Protein AF-A0A1W9X214-F1 (afdb_monomer_lite)

Radius of gyration: 19.59 Å; chains: 1; bounding box: 48×30×47 Å

pLDDT: mean 88.57, std 10.34, range [53.12, 97.75]

Sequence (77 aa):
MSRTISAKMPDNLAVTFEMFIRETDKSESFHIQRALESYMEDYADLKIAQERLRDSSDPVISIEDMITNSGRCPELY

Structure (mmCIF, N/CA/C/O backbone):
data_AF-A0A1W9X214-F1
#
_entry.id   AF-A0A1W9X214-F1
#
loop_
_atom_site.group_PDB
_atom_site.id
_atom_site.type_symbol
_atom_site.label_atom_id
_atom_site.label_alt_id
_atom_site.label_comp_id
_atom_site.label_asym_id
_atom_site.label_entity_id
_atom_site.label_seq_id
_atom_site.pdbx_PDB_ins_code
_atom_site.Cartn_x
_atom_site.Cartn_y
_atom_site.Cartn_z
_atom_site.occupancy
_atom_site.B_iso_or_equiv
_atom_site.auth_seq_id
_atom_site.auth_comp_id
_atom_site.auth_asym_id
_atom_site.auth_atom_id
_atom_site.pdbx_PDB_model_num
ATOM 1 N N . MET A 1 1 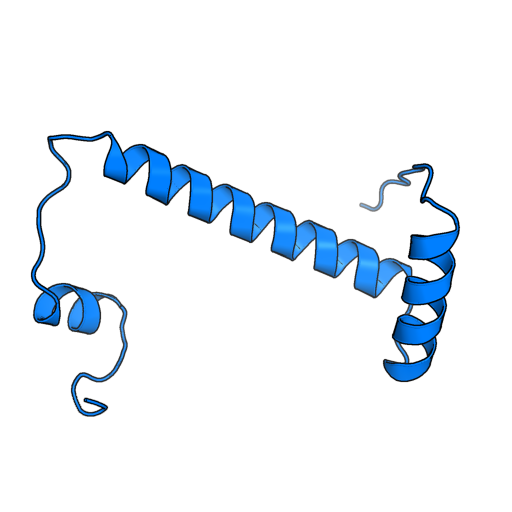? -8.187 19.062 3.016 1.00 65.69 1 MET A N 1
ATOM 2 C CA . MET A 1 1 ? -9.621 18.799 3.279 1.00 65.69 1 MET A CA 1
ATOM 3 C C . MET A 1 1 ? -9.777 17.324 3.597 1.00 65.69 1 MET A C 1
ATOM 5 O O . MET A 1 1 ? -9.144 16.529 2.916 1.00 65.69 1 MET A O 1
ATOM 9 N N . SER A 1 2 ? -10.558 16.956 4.611 1.00 78.31 2 SER A N 1
ATOM 10 C CA . SER A 1 2 ? -10.850 15.553 4.930 1.00 78.31 2 SER A CA 1
ATOM 11 C C . SER A 1 2 ? -12.190 15.134 4.321 1.00 78.31 2 SER A C 1
ATOM 13 O O . SER A 1 2 ? -13.114 15.940 4.210 1.00 78.31 2 SER A O 1
ATOM 15 N N . ARG A 1 3 ? -12.289 13.870 3.901 1.00 90.69 3 ARG A N 1
ATOM 16 C CA . ARG A 1 3 ? -13.521 13.255 3.399 1.00 90.69 3 ARG A CA 1
ATOM 17 C C . ARG A 1 3 ? -13.780 11.977 4.184 1.00 90.69 3 ARG A C 1
ATOM 19 O O . ARG A 1 3 ? -12.871 11.173 4.354 1.00 90.69 3 ARG A O 1
ATOM 26 N N . THR A 1 4 ? -15.014 11.785 4.635 1.00 92.44 4 THR A N 1
ATOM 27 C CA . THR A 1 4 ? -15.417 10.550 5.313 1.00 92.44 4 THR A CA 1
ATOM 28 C C . THR A 1 4 ? -15.673 9.451 4.287 1.00 92.44 4 THR A C 1
ATOM 30 O O . THR A 1 4 ? -16.386 9.665 3.304 1.00 92.44 4 THR A O 1
ATOM 33 N N . ILE A 1 5 ? -15.101 8.273 4.529 1.00 89.38 5 ILE A N 1
ATOM 34 C CA . ILE A 1 5 ? -15.317 7.050 3.753 1.00 89.38 5 ILE A CA 1
ATOM 35 C C . ILE A 1 5 ? -15.921 6.020 4.710 1.00 89.38 5 ILE A C 1
ATOM 37 O O . ILE A 1 5 ? -15.429 5.854 5.822 1.00 89.38 5 ILE A O 1
ATOM 41 N N . SER A 1 6 ? -16.996 5.351 4.292 1.00 92.56 6 SER A N 1
ATOM 42 C CA . SER A 1 6 ? -17.611 4.257 5.046 1.00 92.56 6 SER A CA 1
ATOM 43 C C . SER A 1 6 ? -17.575 2.995 4.194 1.00 92.56 6 SER A C 1
ATOM 45 O O . SER A 1 6 ? -18.034 3.002 3.052 1.00 92.56 6 SER A O 1
ATOM 47 N N . ALA A 1 7 ? -16.999 1.929 4.740 1.00 90.25 7 ALA A N 1
ATOM 48 C CA . ALA A 1 7 ? -16.875 0.632 4.093 1.00 90.25 7 ALA A CA 1
ATOM 49 C C . ALA A 1 7 ? -17.085 -0.476 5.129 1.00 90.25 7 ALA A C 1
ATOM 51 O O . ALA A 1 7 ? -16.796 -0.292 6.311 1.00 90.25 7 ALA A O 1
ATOM 52 N N . LYS A 1 8 ? -17.598 -1.628 4.687 1.00 94.69 8 LYS A N 1
ATOM 53 C CA . LYS A 1 8 ? -17.729 -2.805 5.549 1.00 94.69 8 LYS A CA 1
ATOM 54 C C . LYS A 1 8 ? -16.396 -3.539 5.614 1.00 94.69 8 LYS A C 1
ATOM 56 O O . LYS A 1 8 ? -15.820 -3.847 4.573 1.00 94.69 8 LYS A O 1
ATOM 61 N N . MET A 1 9 ? -15.959 -3.852 6.826 1.00 92.19 9 MET A N 1
ATOM 62 C CA . MET A 1 9 ? -14.810 -4.709 7.084 1.00 92.19 9 MET A CA 1
ATOM 63 C C . MET A 1 9 ? -15.312 -6.072 7.580 1.00 92.19 9 MET A C 1
ATOM 65 O O . MET A 1 9 ? -16.224 -6.096 8.405 1.00 92.19 9 MET A O 1
ATOM 69 N N . PRO A 1 10 ? -14.768 -7.195 7.085 1.00 97.12 10 PRO A N 1
ATOM 70 C CA . PRO A 1 10 ? -15.042 -8.509 7.657 1.00 97.12 10 PRO A CA 1
ATOM 71 C C . PRO A 1 10 ? -14.658 -8.573 9.141 1.00 97.12 10 PRO A C 1
ATOM 73 O O . PRO A 1 10 ? -13.598 -8.075 9.519 1.00 97.12 10 PRO A O 1
ATOM 76 N N . ASP A 1 11 ? -15.481 -9.227 9.965 1.00 95.44 11 ASP A N 1
ATOM 77 C CA . ASP A 1 11 ? -15.297 -9.264 11.425 1.00 95.44 11 ASP A CA 1
ATOM 78 C C . ASP A 1 11 ? -13.928 -9.823 11.838 1.00 95.44 11 ASP A C 1
ATOM 80 O O . ASP A 1 11 ? -13.270 -9.289 12.726 1.00 95.44 11 ASP A O 1
ATOM 84 N N . ASN A 1 12 ? -13.455 -10.871 11.158 1.00 96.06 12 ASN A N 1
ATOM 85 C CA . ASN A 1 12 ? -12.143 -11.457 11.434 1.00 96.06 12 ASN A CA 1
ATOM 86 C C . ASN A 1 12 ? -10.999 -10.457 11.201 1.00 96.06 12 ASN A C 1
ATOM 88 O O . ASN A 1 12 ? -10.055 -10.413 11.988 1.00 96.06 12 ASN A O 1
ATOM 92 N N . LEU A 1 13 ? -11.098 -9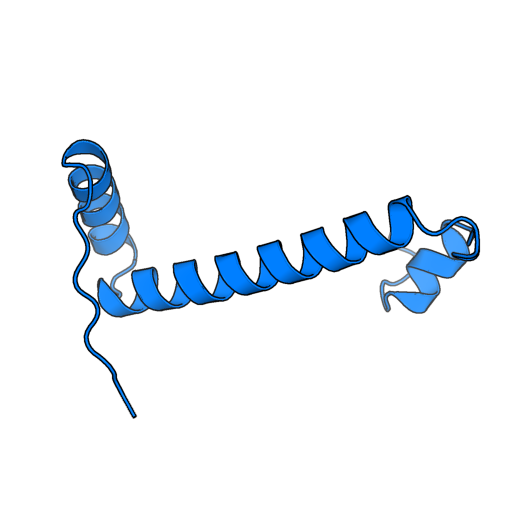.641 10.148 1.00 94.50 13 LEU A N 1
ATOM 93 C CA . LEU A 1 13 ? -10.115 -8.609 9.839 1.00 94.50 13 LEU A CA 1
ATOM 94 C C . LEU A 1 13 ? -10.185 -7.461 10.848 1.00 94.50 13 LEU A C 1
ATOM 96 O O . LEU A 1 13 ? -9.139 -6.992 11.286 1.00 94.50 13 LEU A O 1
ATOM 100 N N . ALA A 1 14 ? -11.391 -7.059 11.258 1.00 93.81 14 ALA A N 1
ATOM 101 C CA . ALA A 1 14 ? -11.583 -6.027 12.274 1.00 93.81 14 ALA A CA 1
ATOM 102 C C . ALA A 1 14 ? -10.932 -6.422 13.609 1.00 93.81 14 ALA A C 1
ATOM 104 O O . ALA A 1 14 ? -10.188 -5.633 14.183 1.00 93.81 14 ALA A O 1
ATOM 105 N N . VAL A 1 15 ? -11.111 -7.674 14.049 1.00 94.88 15 VAL A N 1
ATOM 106 C CA . VAL A 1 15 ? -10.484 -8.190 15.279 1.00 94.88 15 VAL A CA 1
ATOM 107 C C . VAL A 1 15 ? -8.957 -8.164 15.189 1.00 94.88 15 VAL A C 1
ATOM 109 O O . VAL A 1 15 ? -8.290 -7.706 16.115 1.00 94.88 15 VAL A O 1
ATOM 112 N N . THR A 1 16 ? -8.379 -8.630 14.076 1.00 93.88 16 THR A N 1
ATOM 113 C CA . THR A 1 16 ? -6.918 -8.586 13.888 1.00 93.88 16 THR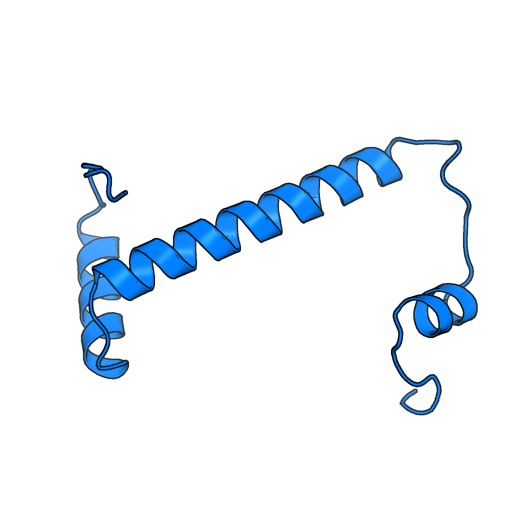 A CA 1
ATOM 114 C C . THR A 1 16 ? -6.398 -7.148 13.840 1.00 93.88 16 THR A C 1
ATOM 116 O O . THR A 1 16 ? -5.351 -6.847 14.411 1.00 93.88 16 THR A O 1
ATOM 119 N N . PHE A 1 17 ? -7.138 -6.248 13.194 1.00 92.88 17 PHE A N 1
ATOM 120 C CA . PHE A 1 17 ? -6.778 -4.840 13.086 1.00 92.88 17 PHE A CA 1
ATOM 121 C C . PHE A 1 17 ? -6.801 -4.134 14.449 1.00 92.88 17 PHE A C 1
ATOM 123 O O . PHE A 1 17 ? -5.848 -3.435 14.784 1.00 92.88 17 PHE A O 1
ATOM 130 N N . GLU A 1 18 ? -7.821 -4.378 15.275 1.00 91.69 18 GLU A N 1
ATOM 131 C CA . GLU A 1 18 ? -7.891 -3.844 16.640 1.00 91.69 18 GLU A CA 1
ATOM 132 C C . GLU A 1 18 ? -6.710 -4.293 17.508 1.00 91.69 18 GLU A C 1
ATOM 134 O O . GLU A 1 18 ? -6.171 -3.491 18.272 1.00 91.69 18 GLU A O 1
ATOM 139 N N . MET A 1 19 ? -6.289 -5.558 17.401 1.00 91.81 19 MET A N 1
ATOM 140 C CA . MET A 1 19 ? -5.112 -6.052 18.125 1.00 91.81 19 MET A CA 1
ATOM 141 C C . MET A 1 19 ? -3.848 -5.298 17.706 1.00 91.81 19 MET A C 1
ATOM 143 O O . MET A 1 19 ? -3.104 -4.833 18.564 1.00 91.81 19 MET A O 1
ATOM 147 N N . PHE A 1 20 ? -3.652 -5.109 16.401 1.00 91.62 20 PHE A N 1
ATOM 148 C CA . PHE A 1 20 ? -2.509 -4.382 15.856 1.00 91.62 20 PHE A CA 1
ATOM 149 C C . PHE A 1 20 ? -2.470 -2.913 16.305 1.00 91.62 20 PHE A C 1
ATOM 151 O O . PHE A 1 20 ? -1.430 -2.427 16.738 1.00 91.62 20 PHE A O 1
ATOM 158 N N . ILE A 1 21 ? -3.606 -2.210 16.269 1.00 92.12 21 ILE A N 1
ATOM 159 C CA . ILE A 1 21 ? -3.697 -0.802 16.693 1.00 92.12 21 ILE A CA 1
ATOM 160 C C . ILE A 1 21 ? -3.315 -0.627 18.169 1.00 92.12 21 ILE A C 1
ATOM 162 O O . ILE A 1 21 ? -2.677 0.360 18.540 1.00 92.12 21 ILE A O 1
ATOM 166 N N . ARG A 1 22 ? -3.691 -1.585 19.027 1.00 89.69 22 ARG A N 1
ATOM 167 C CA . ARG A 1 22 ? -3.345 -1.550 20.458 1.00 89.69 22 ARG A CA 1
ATOM 168 C C . ARG A 1 22 ? -1.839 -1.641 20.703 1.00 89.69 22 ARG A C 1
ATOM 170 O O . ARG A 1 22 ? -1.377 -1.152 21.728 1.00 89.69 22 ARG A O 1
ATOM 177 N N . GLU A 1 23 ? -1.089 -2.258 19.796 1.00 90.50 23 GLU A N 1
ATOM 178 C CA . GLU A 1 23 ? 0.364 -2.420 19.916 1.00 90.50 23 GLU A CA 1
ATOM 179 C C . GLU A 1 23 ? 1.140 -1.189 19.429 1.00 90.50 23 GLU A C 1
ATOM 181 O O . GLU A 1 23 ? 2.248 -0.928 19.897 1.00 90.50 23 GLU A O 1
ATOM 186 N N . THR A 1 24 ? 0.579 -0.423 18.493 1.00 85.62 24 THR A N 1
ATOM 187 C CA . THR A 1 24 ? 1.283 0.653 17.779 1.00 85.62 24 THR A CA 1
ATOM 188 C C . THR A 1 24 ? 1.091 2.046 18.384 1.00 85.62 24 THR A C 1
ATOM 190 O O . THR A 1 24 ? 1.776 2.979 17.961 1.00 85.62 24 THR A O 1
ATOM 193 N N . ASP A 1 25 ? 0.189 2.203 19.361 1.00 84.19 25 ASP A N 1
ATOM 194 C CA . ASP A 1 25 ? -0.159 3.475 20.030 1.00 84.19 25 ASP A CA 1
ATOM 195 C C . ASP A 1 25 ? -0.507 4.612 19.039 1.00 84.19 25 ASP A C 1
ATOM 197 O O . ASP A 1 25 ? -0.247 5.800 19.258 1.00 84.19 25 ASP A O 1
ATOM 201 N N . LYS A 1 26 ? -1.073 4.249 17.879 1.00 89.94 26 LYS A N 1
ATOM 202 C CA . LYS A 1 26 ? -1.573 5.183 16.857 1.00 89.94 26 LYS A CA 1
ATOM 203 C C . LYS A 1 26 ? -3.072 5.006 16.668 1.00 89.94 26 LYS A C 1
ATOM 205 O O . LYS A 1 26 ? -3.654 3.998 17.042 1.00 89.94 26 LYS A O 1
ATOM 210 N N . SER A 1 27 ? -3.715 6.007 16.072 1.00 91.56 27 SER A N 1
ATOM 211 C CA . SER A 1 27 ? -5.150 5.944 15.797 1.00 91.56 27 SER A CA 1
ATOM 212 C C . SER A 1 27 ? -5.475 4.976 14.656 1.00 91.56 27 SER A C 1
ATOM 214 O O . SER A 1 27 ? -4.678 4.778 13.737 1.00 91.56 27 SER A O 1
ATOM 216 N N . GLU A 1 28 ? -6.693 4.434 14.657 1.00 90.56 28 GLU A N 1
ATOM 217 C CA . GLU A 1 28 ? -7.195 3.585 13.567 1.00 90.56 28 GLU A CA 1
ATOM 218 C C . GLU A 1 28 ? -7.104 4.301 12.213 1.00 90.56 28 GLU A C 1
ATOM 220 O O . GLU A 1 28 ? -6.598 3.760 11.231 1.00 90.56 28 GLU A O 1
ATOM 225 N N . SER A 1 29 ? -7.520 5.572 12.190 1.00 91.06 29 SER A N 1
ATOM 226 C CA . SER A 1 29 ? -7.457 6.430 11.008 1.00 91.06 29 SER A CA 1
ATOM 227 C C . SER A 1 29 ? -6.039 6.574 10.462 1.00 91.06 29 SER A C 1
ATOM 229 O O . SER A 1 29 ? -5.878 6.604 9.247 1.00 91.06 29 SER A O 1
ATOM 231 N N . PHE A 1 30 ? -5.019 6.646 11.325 1.00 92.69 30 PHE A N 1
ATOM 232 C CA . PHE A 1 30 ? -3.624 6.727 10.887 1.00 92.69 30 PHE A CA 1
ATOM 233 C C . PHE A 1 30 ? -3.217 5.466 10.122 1.00 92.69 30 PHE A C 1
ATOM 235 O O . PHE A 1 30 ? -2.664 5.557 9.028 1.00 92.69 30 PHE A O 1
ATOM 242 N N . HIS A 1 31 ? -3.539 4.288 10.657 1.00 92.94 31 HIS A N 1
ATOM 243 C CA . HIS A 1 31 ? -3.209 3.029 9.997 1.00 92.94 31 HIS A CA 1
ATOM 244 C C . HIS A 1 31 ? -3.984 2.821 8.699 1.00 92.94 31 HIS A C 1
ATOM 246 O O . HIS A 1 31 ? -3.393 2.381 7.717 1.00 92.94 31 HIS A O 1
ATOM 252 N N . ILE A 1 32 ? -5.269 3.183 8.661 1.00 92.94 32 ILE A N 1
ATOM 253 C CA . ILE A 1 32 ? -6.078 3.100 7.437 1.00 92.94 32 ILE A CA 1
ATOM 254 C C . ILE A 1 32 ? -5.528 4.047 6.366 1.00 92.94 32 ILE A C 1
ATOM 256 O O . ILE A 1 32 ? -5.382 3.641 5.216 1.00 92.94 32 ILE A O 1
ATOM 260 N N . GLN A 1 33 ? -5.192 5.290 6.730 1.00 93.44 33 GLN A N 1
ATOM 261 C CA . GLN A 1 33 ? -4.587 6.250 5.802 1.00 93.44 33 GLN A CA 1
ATOM 262 C C . GLN A 1 33 ? -3.272 5.712 5.248 1.00 93.44 33 GLN A C 1
ATOM 264 O O . GLN A 1 33 ? -3.111 5.641 4.033 1.00 93.44 33 GLN A O 1
ATOM 269 N N . ARG A 1 34 ? -2.384 5.237 6.127 1.00 94.75 34 ARG A N 1
ATOM 270 C CA . ARG A 1 34 ? -1.090 4.696 5.716 1.00 94.75 34 ARG A CA 1
ATOM 271 C C . ARG A 1 34 ? -1.225 3.466 4.821 1.00 94.75 34 ARG A C 1
ATOM 273 O O . ARG A 1 34 ? -0.501 3.348 3.842 1.00 94.75 34 ARG A O 1
ATOM 280 N N . ALA A 1 35 ? -2.154 2.567 5.137 1.00 93.69 35 ALA A N 1
ATOM 281 C CA . ALA A 1 35 ? -2.406 1.379 4.330 1.00 93.69 35 ALA A CA 1
ATOM 282 C C . ALA A 1 35 ? -2.924 1.739 2.931 1.00 93.69 35 ALA A C 1
ATOM 284 O O . ALA A 1 35 ? -2.511 1.123 1.953 1.00 93.69 35 ALA A O 1
ATOM 285 N N . LEU A 1 36 ? -3.800 2.744 2.823 1.00 95.12 36 LEU A N 1
ATOM 286 C CA . LEU A 1 36 ? -4.296 3.223 1.533 1.00 95.12 36 LEU A CA 1
ATOM 287 C C . LEU A 1 36 ? -3.200 3.910 0.716 1.00 95.12 36 LEU A C 1
ATOM 289 O O . LEU A 1 36 ? -3.107 3.644 -0.477 1.00 95.12 36 LEU A O 1
ATOM 293 N N . GLU A 1 37 ? -2.380 4.755 1.343 1.00 96.50 37 GLU A N 1
ATOM 294 C CA . GLU A 1 37 ? -1.224 5.391 0.696 1.00 96.50 37 GLU A CA 1
ATOM 295 C C . GLU A 1 37 ? -0.281 4.334 0.118 1.00 96.50 37 GLU A C 1
ATOM 297 O O . GLU A 1 37 ? -0.053 4.318 -1.089 1.00 96.50 37 GLU A O 1
ATOM 302 N N . SER A 1 38 ? 0.176 3.394 0.951 1.00 96.88 38 SER A N 1
ATOM 303 C CA . SER A 1 38 ? 1.092 2.337 0.514 1.00 96.88 38 SER A CA 1
ATOM 304 C C . SER A 1 38 ? 0.470 1.428 -0.546 1.00 96.88 38 SER A C 1
ATOM 306 O O . SER A 1 38 ? 1.127 1.101 -1.524 1.00 96.88 38 SER A O 1
ATOM 308 N N . TYR A 1 39 ? -0.817 1.082 -0.429 1.00 97.25 39 TYR A N 1
ATOM 309 C CA . TYR A 1 39 ? -1.500 0.306 -1.467 1.00 97.25 39 TYR A CA 1
ATOM 310 C C . TYR A 1 39 ? -1.536 1.036 -2.818 1.00 97.25 39 TYR A C 1
ATOM 312 O O . TYR A 1 39 ? -1.368 0.407 -3.863 1.00 97.25 39 TYR A O 1
ATOM 320 N N . MET A 1 40 ? -1.780 2.352 -2.820 1.00 97.44 40 MET A N 1
ATOM 321 C CA . MET A 1 40 ? -1.804 3.144 -4.053 1.00 97.44 40 MET A CA 1
ATOM 322 C C . MET A 1 40 ? -0.411 3.283 -4.670 1.00 97.44 40 MET A C 1
ATOM 324 O O . MET A 1 40 ? -0.298 3.196 -5.893 1.00 97.44 40 MET A O 1
ATOM 328 N N . GLU A 1 41 ? 0.620 3.471 -3.844 1.00 97.56 41 GLU A N 1
ATOM 329 C CA . GLU A 1 41 ? 2.026 3.488 -4.268 1.00 97.56 41 GLU A CA 1
ATOM 330 C C . GLU A 1 41 ? 2.414 2.145 -4.905 1.00 97.56 41 GLU A C 1
ATOM 332 O O . GLU A 1 41 ? 2.792 2.111 -6.077 1.00 97.56 41 GLU A O 1
ATOM 337 N N . ASP A 1 42 ? 2.187 1.030 -4.204 1.00 97.75 42 ASP A N 1
ATOM 338 C CA . ASP A 1 42 ? 2.491 -0.321 -4.693 1.00 97.75 42 ASP A CA 1
ATOM 339 C C . ASP A 1 42 ? 1.738 -0.644 -5.995 1.00 97.75 42 ASP A C 1
ATOM 341 O O . ASP A 1 42 ? 2.274 -1.264 -6.919 1.00 97.75 42 ASP A O 1
ATOM 345 N N . TYR A 1 43 ? 0.472 -0.227 -6.090 1.00 97.62 43 TYR A N 1
ATOM 346 C CA . TYR A 1 43 ? -0.329 -0.429 -7.293 1.00 97.62 43 TYR A CA 1
ATOM 347 C C . TYR A 1 43 ? 0.201 0.383 -8.483 1.00 97.62 43 TYR A C 1
ATOM 349 O O . TYR A 1 43 ? 0.207 -0.123 -9.610 1.00 97.62 43 TYR A O 1
ATOM 357 N N . ALA A 1 44 ? 0.643 1.623 -8.257 1.00 96.75 44 ALA A N 1
ATOM 358 C CA . ALA A 1 44 ? 1.241 2.459 -9.294 1.00 96.75 44 ALA A CA 1
ATOM 359 C C . ALA A 1 44 ? 2.568 1.865 -9.792 1.00 96.75 44 ALA A C 1
ATOM 361 O O . ALA A 1 44 ? 2.761 1.732 -11.003 1.00 96.75 44 ALA A O 1
ATOM 362 N N . ASP A 1 45 ? 3.426 1.415 -8.877 1.00 96.12 45 ASP A N 1
ATOM 363 C CA . ASP A 1 45 ? 4.696 0.766 -9.212 1.00 96.12 45 ASP A CA 1
ATOM 364 C C . ASP A 1 45 ? 4.478 -0.521 -10.013 1.00 96.12 45 ASP A C 1
ATOM 366 O O . ASP A 1 45 ? 5.107 -0.740 -11.056 1.00 96.12 45 ASP A O 1
ATOM 370 N N . LEU A 1 46 ? 3.519 -1.353 -9.593 1.00 97.12 46 LEU A N 1
ATOM 371 C CA . LEU A 1 46 ? 3.147 -2.561 -10.326 1.00 97.12 46 LEU A CA 1
ATOM 372 C C . LEU A 1 46 ? 2.671 -2.237 -11.747 1.00 97.12 46 LEU A C 1
ATOM 374 O O . LEU A 1 46 ? 2.973 -2.984 -12.682 1.00 97.12 46 LEU A O 1
ATOM 378 N N . LYS A 1 47 ? 1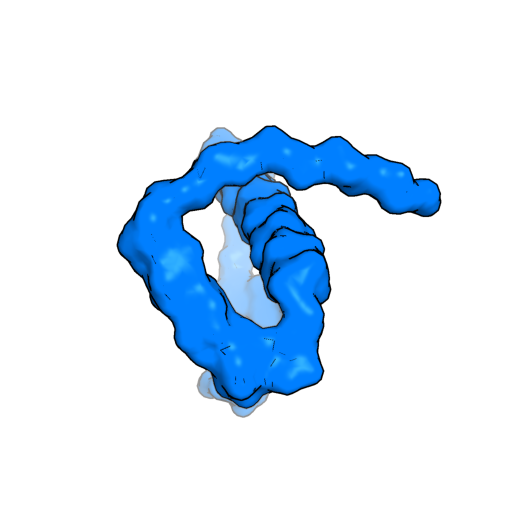.922 -1.146 -11.931 1.00 96.62 47 LYS A N 1
ATOM 379 C CA . LYS A 1 47 ? 1.458 -0.731 -13.259 1.00 96.62 47 LYS A CA 1
ATOM 380 C C . LYS A 1 47 ? 2.611 -0.362 -14.177 1.00 96.62 47 LYS A C 1
ATOM 382 O O . LYS A 1 47 ? 2.661 -0.886 -15.288 1.00 96.62 47 LYS A O 1
ATOM 387 N N . ILE A 1 48 ? 3.560 0.430 -13.692 1.00 94.88 48 ILE A N 1
ATOM 388 C CA . ILE A 1 48 ? 4.760 0.797 -14.452 1.00 94.88 48 ILE A CA 1
ATOM 389 C C . ILE A 1 48 ? 5.553 -0.461 -14.826 1.00 94.88 48 ILE A C 1
ATOM 391 O O . ILE A 1 48 ? 5.946 -0.633 -15.980 1.00 94.88 48 ILE A O 1
ATOM 395 N N . ALA A 1 49 ? 5.739 -1.386 -13.881 1.00 93.75 49 ALA A N 1
ATOM 396 C CA . ALA A 1 49 ? 6.440 -2.641 -14.142 1.00 93.75 49 ALA A CA 1
ATOM 397 C C . ALA A 1 49 ? 5.742 -3.491 -15.222 1.00 93.75 49 ALA A C 1
ATOM 399 O O . ALA A 1 49 ? 6.402 -4.060 -16.091 1.00 93.75 49 ALA A O 1
ATOM 400 N N . GLN A 1 50 ? 4.408 -3.564 -15.200 1.00 96.19 50 GLN A N 1
ATOM 401 C CA . GLN A 1 50 ? 3.629 -4.287 -16.210 1.00 96.19 50 GLN A CA 1
ATOM 402 C C . GLN A 1 50 ? 3.695 -3.639 -17.594 1.00 96.19 50 GLN A C 1
ATOM 404 O O . GLN A 1 50 ? 3.699 -4.359 -18.594 1.00 96.19 50 GLN A O 1
ATOM 409 N N . GLU A 1 51 ? 3.709 -2.309 -17.658 1.00 94.62 51 GLU A N 1
ATOM 410 C CA . GLU A 1 51 ? 3.850 -1.562 -18.910 1.00 94.62 51 GLU A CA 1
ATOM 411 C C . GLU A 1 51 ? 5.219 -1.819 -19.533 1.00 94.62 51 GLU A C 1
ATOM 413 O O . GLU A 1 51 ? 5.284 -2.264 -20.677 1.00 94.62 51 GLU A O 1
ATOM 418 N N . ARG A 1 52 ? 6.292 -1.680 -18.746 1.00 92.62 52 ARG A N 1
ATOM 419 C CA . ARG A 1 52 ? 7.664 -1.978 -19.181 1.00 92.62 52 ARG A CA 1
ATOM 420 C C . ARG A 1 52 ? 7.841 -3.421 -19.642 1.00 92.62 52 ARG A C 1
ATOM 422 O O . ARG A 1 52 ? 8.414 -3.663 -20.693 1.00 92.62 52 ARG A O 1
ATOM 429 N N . LEU A 1 53 ? 7.272 -4.387 -18.915 1.00 92.50 53 LEU A N 1
ATOM 430 C CA . LEU A 1 53 ? 7.336 -5.805 -19.292 1.00 92.50 53 LEU A CA 1
ATOM 431 C C . LEU A 1 53 ? 6.716 -6.088 -20.672 1.00 92.50 53 LEU A C 1
ATOM 433 O O . LEU A 1 53 ? 7.094 -7.053 -21.335 1.00 92.50 53 LEU A O 1
ATOM 437 N N . ARG A 1 54 ? 5.723 -5.294 -21.086 1.00 94.81 54 ARG A N 1
ATOM 438 C CA . ARG A 1 54 ? 5.019 -5.454 -22.368 1.00 94.81 54 ARG A CA 1
ATOM 439 C C . ARG A 1 54 ? 5.586 -4.571 -23.475 1.00 94.81 54 ARG A C 1
ATOM 441 O O . ARG A 1 54 ? 5.182 -4.738 -24.625 1.00 94.81 54 ARG A O 1
ATOM 448 N N . ASP A 1 55 ? 6.484 -3.654 -23.145 1.00 94.25 55 ASP A N 1
ATOM 449 C CA . ASP A 1 55 ? 7.122 -2.766 -24.100 1.00 94.25 55 ASP A CA 1
ATOM 450 C C . ASP A 1 55 ? 8.377 -3.429 -24.680 1.00 94.25 55 ASP A C 1
ATOM 452 O O . ASP A 1 55 ? 9.428 -3.499 -24.051 1.00 94.25 55 ASP A O 1
ATOM 456 N N . SER A 1 56 ? 8.281 -3.903 -25.924 1.00 90.00 56 SER A N 1
ATOM 457 C CA . SER A 1 56 ? 9.424 -4.480 -26.645 1.00 90.00 56 SER A CA 1
ATOM 458 C C . SER A 1 56 ? 10.523 -3.465 -26.973 1.00 90.00 56 SER A C 1
ATOM 460 O O . SER A 1 56 ? 11.586 -3.862 -27.448 1.00 90.00 56 SER A O 1
ATOM 462 N N . SER A 1 57 ? 10.249 -2.169 -26.804 1.00 93.12 57 SER A N 1
ATOM 463 C CA . SER A 1 57 ? 11.223 -1.091 -26.956 1.00 93.12 57 SER A CA 1
ATOM 464 C C . SER A 1 57 ? 11.868 -0.656 -25.637 1.00 93.12 57 SER A C 1
ATOM 466 O O . SER A 1 57 ? 12.793 0.156 -25.688 1.00 93.12 57 SER A O 1
ATOM 468 N N . ASP A 1 58 ? 11.454 -1.217 -24.487 1.00 88.19 58 ASP A N 1
ATOM 469 C CA . ASP A 1 58 ? 12.112 -0.952 -23.202 1.00 88.19 58 ASP A CA 1
ATOM 470 C C . ASP A 1 58 ? 13.572 -1.439 -23.275 1.00 88.19 58 ASP A C 1
ATOM 472 O O . ASP A 1 58 ? 13.824 -2.616 -23.565 1.00 88.19 58 ASP A O 1
ATOM 476 N N . PRO A 1 59 ? 14.565 -0.554 -23.073 1.00 86.75 59 PRO A N 1
ATOM 477 C CA . PRO A 1 59 ? 15.964 -0.917 -23.219 1.00 86.75 59 PRO A CA 1
ATOM 478 C C . PRO A 1 59 ? 16.382 -1.951 -22.171 1.00 86.75 59 PRO A C 1
ATOM 480 O O . PRO A 1 59 ? 16.185 -1.775 -20.968 1.00 86.75 59 PRO A O 1
ATOM 483 N N . VAL A 1 60 ? 17.043 -3.012 -22.633 1.00 87.62 60 VAL A N 1
ATOM 484 C CA . VAL A 1 60 ? 17.698 -3.979 -21.749 1.00 87.62 60 VAL A CA 1
ATOM 485 C C . VAL A 1 60 ? 18.947 -3.322 -21.167 1.00 87.62 60 VAL A C 1
ATOM 487 O O . VAL A 1 60 ? 19.877 -2.993 -21.901 1.00 87.62 60 VAL A O 1
ATOM 490 N N . ILE A 1 61 ? 18.961 -3.138 -19.849 1.00 88.50 61 ILE A N 1
ATOM 491 C CA . ILE A 1 61 ? 20.116 -2.633 -19.098 1.00 88.50 61 ILE A CA 1
ATOM 492 C C . ILE A 1 61 ? 20.802 -3.777 -18.348 1.00 88.50 61 ILE A C 1
ATOM 494 O O . ILE A 1 61 ? 20.162 -4.775 -18.006 1.00 88.50 61 ILE A O 1
ATOM 498 N N . SER A 1 62 ? 22.102 -3.641 -18.087 1.00 89.50 62 SER A N 1
ATOM 499 C CA . SER A 1 62 ? 22.831 -4.582 -17.236 1.00 89.50 62 SER A CA 1
ATOM 500 C C . SER A 1 62 ? 22.465 -4.392 -15.757 1.00 89.50 62 SER A C 1
ATOM 502 O O . SER A 1 62 ? 21.871 -3.384 -15.358 1.00 89.50 62 SER A O 1
ATOM 504 N N . ILE A 1 63 ? 22.824 -5.365 -14.916 1.00 85.12 63 ILE A N 1
ATOM 505 C CA . ILE A 1 63 ? 22.614 -5.260 -13.464 1.00 85.12 63 ILE A CA 1
ATOM 506 C C . ILE A 1 63 ? 23.491 -4.139 -12.888 1.00 85.12 63 ILE A C 1
ATOM 508 O O . ILE A 1 63 ? 23.048 -3.406 -12.002 1.00 85.12 63 ILE A O 1
ATOM 512 N N . GLU A 1 64 ? 24.698 -3.958 -13.422 1.00 88.38 64 GLU A N 1
ATOM 513 C CA . GLU A 1 64 ? 25.631 -2.901 -13.029 1.00 88.38 64 GLU A CA 1
ATOM 514 C C . GLU A 1 64 ? 25.050 -1.505 -13.310 1.00 88.38 64 GLU A C 1
ATOM 516 O O . GLU A 1 64 ? 25.099 -0.620 -12.446 1.00 88.38 64 GLU A O 1
ATOM 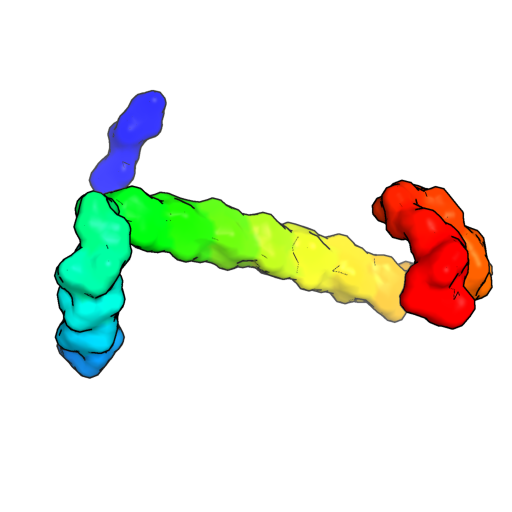521 N N . ASP A 1 65 ? 24.430 -1.325 -14.480 1.00 86.88 65 ASP A N 1
ATOM 522 C CA . ASP A 1 65 ? 23.781 -0.071 -14.871 1.00 86.88 65 ASP A CA 1
ATOM 523 C C . ASP A 1 65 ? 22.543 0.200 -14.008 1.00 86.88 65 ASP A C 1
ATOM 525 O O . ASP A 1 65 ? 22.317 1.328 -13.563 1.00 86.88 65 ASP A O 1
ATOM 529 N N . MET A 1 66 ? 21.751 -0.837 -13.715 1.00 84.38 66 MET A N 1
ATOM 530 C CA . MET A 1 66 ? 20.587 -0.728 -12.833 1.00 84.38 66 MET A CA 1
ATOM 531 C C . MET A 1 66 ? 20.985 -0.265 -11.425 1.00 84.38 66 MET A C 1
ATOM 533 O O . MET A 1 66 ? 20.363 0.652 -10.884 1.00 84.38 66 MET A O 1
ATOM 537 N N . ILE A 1 67 ? 22.018 -0.870 -10.828 1.00 83.94 67 ILE A N 1
ATOM 538 C CA . ILE A 1 67 ? 22.492 -0.521 -9.479 1.00 83.94 67 ILE A CA 1
ATOM 539 C C . ILE A 1 67 ? 22.981 0.928 -9.449 1.00 83.94 67 ILE A C 1
ATOM 541 O O . ILE A 1 67 ? 22.516 1.704 -8.609 1.00 83.94 67 ILE A O 1
ATOM 545 N N . THR A 1 68 ? 23.826 1.308 -10.410 1.00 83.81 68 THR A N 1
ATOM 546 C CA . THR A 1 68 ? 24.369 2.669 -10.539 1.00 83.81 68 THR A CA 1
ATOM 547 C C . THR A 1 68 ? 23.255 3.712 -10.664 1.00 83.81 68 THR A C 1
ATOM 549 O O . THR A 1 68 ? 23.263 4.719 -9.954 1.00 83.81 68 THR A O 1
ATOM 552 N N . ASN A 1 69 ? 22.247 3.447 -11.499 1.00 79.69 69 ASN A N 1
ATOM 553 C CA . ASN A 1 69 ? 21.125 4.363 -11.721 1.00 79.69 69 ASN A CA 1
ATOM 554 C C . ASN A 1 69 ? 20.141 4.417 -10.542 1.00 79.69 69 ASN A C 1
ATOM 556 O O . ASN A 1 69 ? 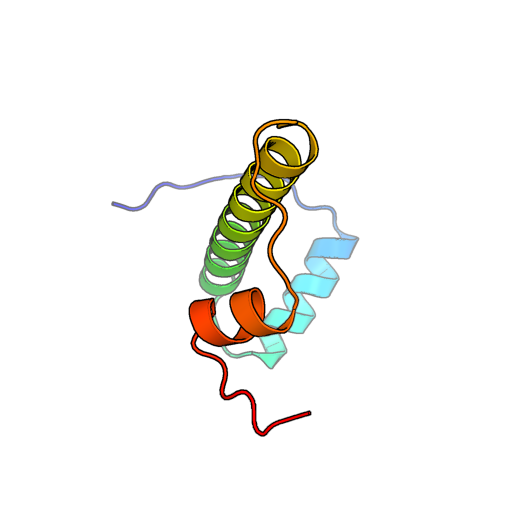19.481 5.434 -10.338 1.00 79.69 69 ASN A O 1
ATOM 560 N N . SER A 1 70 ? 20.044 3.347 -9.747 1.00 75.62 70 SER A N 1
ATOM 561 C CA . SER A 1 70 ? 19.161 3.276 -8.572 1.00 75.62 70 SER A CA 1
ATOM 562 C C . SER A 1 70 ? 19.677 4.043 -7.346 1.00 75.62 70 SER A C 1
ATOM 564 O O . SER A 1 70 ? 18.992 4.095 -6.323 1.00 75.62 70 SER A O 1
ATOM 566 N N . GLY A 1 71 ? 20.888 4.609 -7.415 1.00 68.88 71 GLY A N 1
ATOM 567 C CA . GLY A 1 71 ? 21.523 5.305 -6.293 1.00 68.88 71 GLY A CA 1
ATOM 568 C C . GLY A 1 71 ? 21.973 4.380 -5.156 1.00 68.88 71 GLY A C 1
ATOM 569 O O . GLY A 1 71 ? 22.284 4.858 -4.065 1.00 68.88 71 GLY A O 1
ATOM 570 N N . ARG A 1 72 ? 22.006 3.059 -5.380 1.00 65.44 72 ARG A N 1
ATOM 571 C CA . ARG A 1 72 ? 22.579 2.092 -4.434 1.00 65.44 72 ARG A CA 1
ATOM 572 C C . ARG A 1 72 ? 24.084 1.965 -4.676 1.00 65.44 72 ARG A C 1
ATOM 574 O O . ARG A 1 72 ? 24.512 1.832 -5.818 1.00 65.44 72 ARG A O 1
ATOM 581 N N . CYS A 1 73 ? 24.884 1.984 -3.605 1.00 58.22 73 CYS A N 1
ATOM 582 C CA . CYS A 1 73 ? 26.329 1.768 -3.712 1.00 58.22 73 CYS A CA 1
ATOM 583 C C . CYS A 1 73 ? 26.628 0.369 -4.289 1.00 58.22 73 CYS A C 1
ATOM 585 O O . CYS A 1 73 ? 26.158 -0.618 -3.715 1.00 58.22 73 CYS A O 1
ATOM 587 N N . PRO A 1 74 ? 27.441 0.267 -5.359 1.00 60.25 74 PRO A N 1
ATOM 588 C CA . PRO A 1 74 ? 27.840 -1.012 -5.954 1.00 60.25 74 PRO A CA 1
ATOM 589 C C . PRO A 1 74 ? 28.646 -1.921 -5.016 1.00 60.25 74 PRO A C 1
ATOM 591 O O . PRO A 1 74 ? 28.688 -3.124 -5.218 1.00 60.25 74 PRO A O 1
ATOM 594 N N . GLU A 1 75 ? 29.261 -1.359 -3.975 1.00 63.16 75 GLU A N 1
ATOM 595 C CA . GLU A 1 75 ? 30.189 -2.037 -3.054 1.00 63.16 75 GLU A CA 1
ATOM 596 C C . GLU A 1 75 ? 29.512 -2.993 -2.049 1.00 63.16 75 GLU A C 1
ATOM 598 O O . GLU A 1 75 ? 30.181 -3.549 -1.181 1.00 63.16 75 GLU A O 1
ATOM 603 N N . LEU A 1 76 ? 28.188 -3.171 -2.126 1.00 57.72 76 LEU A N 1
ATOM 604 C CA . LEU A 1 76 ? 27.414 -4.028 -1.217 1.00 57.72 76 LEU A CA 1
ATOM 605 C C . LEU A 1 76 ? 27.145 -5.449 -1.757 1.00 57.72 76 LEU A C 1
ATOM 607 O O . LEU A 1 76 ? 26.352 -6.167 -1.146 1.00 57.72 76 LEU A O 1
ATOM 611 N N . TYR A 1 77 ? 27.797 -5.860 -2.852 1.00 53.12 77 TYR A N 1
ATOM 612 C CA . TYR A 1 77 ? 27.743 -7.219 -3.412 1.00 53.12 77 TYR A CA 1
ATOM 613 C C . TYR A 1 77 ? 29.121 -7.729 -3.833 1.00 53.12 77 TYR A C 1
ATOM 615 O O . TYR A 1 77 ? 29.868 -6.956 -4.472 1.00 53.12 77 TYR A O 1
#

Secondary structure (DSSP, 8-state):
----------HHHHHHHHHHHHHHTS-HHHHHHHHHHHHHHHHHHHHHHHHHHH-TTS----HHHHHHHTT--GGG-

Foldseek 3Di:
DDDDDDDDDDPVVVVVLVVVCVVPVDDSVVVVVVVVVVVVVVVVVVVVVVVLVPDPPNDDDDPVVVCVVVPHDPVPD